Protein AF-I3T7Y5-F1 (afdb_monomer)

Foldseek 3Di:
DDPPPPDDPVPPVVVVCCCVPPQPDPPPPSCCVPPHDDDDDDDDDPVNVVVVD

Mean predicted aligned error: 9.7 Å

Structure (mmCIF, N/CA/C/O backbone):
data_AF-I3T7Y5-F1
#
_entry.id   AF-I3T7Y5-F1
#
loop_
_atom_site.group_PDB
_atom_site.id
_atom_site.type_symbol
_atom_site.label_atom_id
_atom_site.label_alt_id
_atom_site.label_comp_id
_atom_site.label_asym_id
_atom_site.label_entity_id
_atom_site.label_seq_id
_atom_site.pdbx_PDB_ins_code
_atom_site.Cartn_x
_atom_site.Cartn_y
_atom_site.Cartn_z
_atom_site.occupancy
_atom_si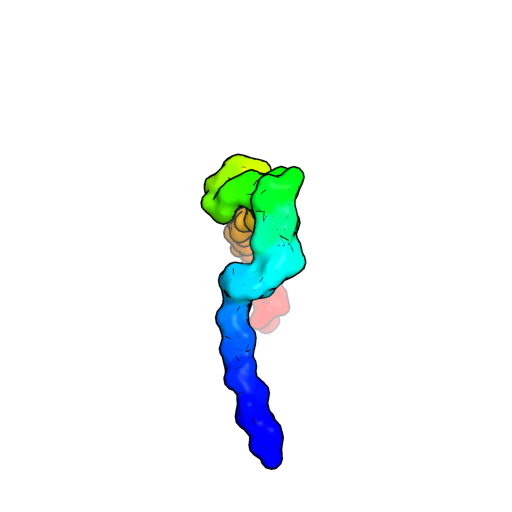te.B_iso_or_equiv
_atom_site.auth_seq_id
_atom_site.auth_comp_id
_atom_site.auth_asym_id
_atom_site.auth_atom_id
_atom_site.pdbx_PDB_model_num
ATOM 1 N N . MET A 1 1 ? -7.214 -31.98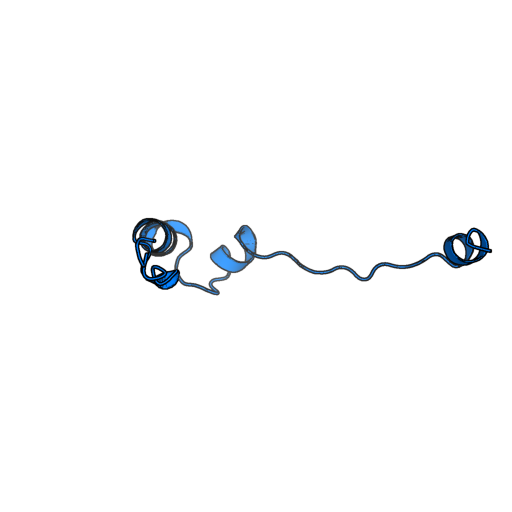0 -11.094 1.00 56.81 1 MET A N 1
ATOM 2 C CA . MET A 1 1 ? -6.728 -30.602 -10.885 1.00 56.81 1 MET A CA 1
ATOM 3 C C . MET A 1 1 ? -7.896 -29.823 -10.328 1.00 56.81 1 MET A C 1
ATOM 5 O O . MET A 1 1 ? -8.885 -29.669 -11.034 1.00 56.81 1 MET A O 1
ATOM 9 N N . GLU A 1 2 ? -7.851 -29.463 -9.049 1.00 56.00 2 GLU A N 1
ATOM 10 C CA . GLU A 1 2 ? -8.874 -28.591 -8.474 1.00 56.00 2 GLU A CA 1
ATOM 11 C C . GLU A 1 2 ? -8.742 -27.211 -9.125 1.00 56.00 2 GLU A C 1
ATOM 13 O O . GLU A 1 2 ? -7.662 -26.622 -9.135 1.00 56.00 2 GLU A O 1
ATOM 18 N N . ASN A 1 3 ? -9.828 -26.728 -9.731 1.00 61.84 3 ASN A N 1
ATOM 19 C CA . ASN A 1 3 ? -9.923 -25.358 -10.219 1.00 61.84 3 ASN A CA 1
ATOM 20 C C . ASN A 1 3 ? -10.056 -24.444 -8.999 1.00 61.84 3 ASN A C 1
ATOM 22 O O . ASN A 1 3 ? -11.163 -24.130 -8.566 1.00 61.84 3 ASN A O 1
ATOM 26 N N . VAL A 1 4 ? -8.924 -24.055 -8.416 1.00 71.44 4 VAL A N 1
ATOM 27 C CA . VAL A 1 4 ? -8.897 -22.969 -7.440 1.00 71.44 4 VAL A CA 1
ATOM 28 C C . VAL A 1 4 ? -9.157 -21.692 -8.229 1.00 71.44 4 VAL A C 1
ATOM 30 O O . VAL A 1 4 ? -8.287 -21.223 -8.962 1.00 71.44 4 VAL A O 1
ATOM 33 N N . LEU A 1 5 ? -10.382 -21.172 -8.141 1.00 71.31 5 LEU A N 1
ATOM 34 C CA . LEU A 1 5 ? -10.687 -19.847 -8.668 1.00 71.31 5 LEU A CA 1
ATOM 35 C C . LEU A 1 5 ? -9.743 -18.851 -7.978 1.00 71.31 5 LEU A C 1
ATOM 37 O O . LEU A 1 5 ? -9.654 -18.882 -6.746 1.00 71.31 5 LEU A O 1
ATOM 41 N N . PRO A 1 6 ? -9.010 -18.009 -8.729 1.00 73.06 6 PRO A N 1
ATOM 42 C CA . PRO A 1 6 ? -8.161 -16.998 -8.124 1.00 73.06 6 PRO A CA 1
ATOM 43 C C . PRO A 1 6 ? -9.031 -16.124 -7.225 1.00 73.06 6 PRO A C 1
ATOM 45 O O . PRO A 1 6 ? -10.012 -15.547 -7.687 1.00 73.06 6 PRO A O 1
ATOM 48 N N . ALA A 1 7 ? -8.708 -16.066 -5.935 1.00 80.12 7 ALA A N 1
ATOM 49 C CA . ALA A 1 7 ? -9.358 -15.115 -5.052 1.00 80.12 7 ALA A CA 1
ATOM 50 C C . ALA A 1 7 ? -8.986 -13.703 -5.514 1.00 80.12 7 ALA A C 1
ATOM 52 O O . ALA A 1 7 ? -7.809 -13.425 -5.762 1.00 80.12 7 ALA A O 1
ATOM 53 N N . GLU A 1 8 ? -9.980 -12.824 -5.620 1.00 86.06 8 GLU A N 1
ATOM 54 C CA . GLU A 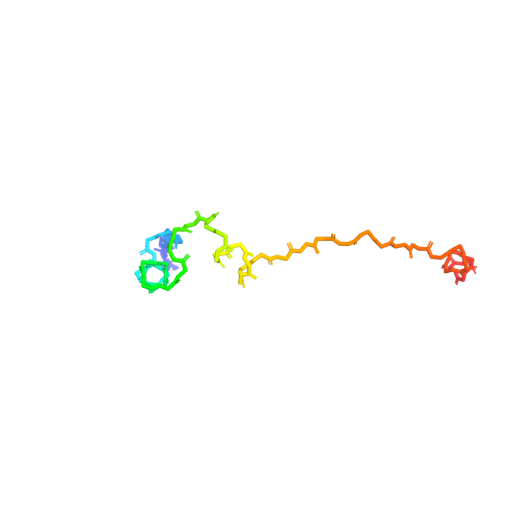1 8 ? -9.747 -11.421 -5.941 1.00 86.06 8 GLU A CA 1
ATOM 55 C C . GLU A 1 8 ? -8.862 -10.798 -4.849 1.00 86.06 8 GLU A C 1
ATOM 57 O O . GLU A 1 8 ? -9.237 -10.808 -3.672 1.00 86.06 8 GLU A O 1
ATOM 62 N N . PRO A 1 9 ? -7.677 -10.250 -5.185 1.00 85.12 9 PRO A N 1
ATOM 63 C CA . PRO A 1 9 ? -6.746 -9.732 -4.180 1.00 85.12 9 PRO A CA 1
ATOM 64 C C . PRO A 1 9 ? -7.345 -8.631 -3.295 1.00 85.12 9 PRO A C 1
ATOM 66 O O . PRO A 1 9 ? -6.950 -8.481 -2.137 1.00 85.12 9 PRO A O 1
ATOM 69 N N . PHE A 1 10 ? -8.309 -7.879 -3.832 1.00 85.88 10 PHE A N 1
ATOM 70 C CA . PHE A 1 10 ? -9.012 -6.800 -3.135 1.00 85.88 10 PHE A CA 1
ATOM 71 C C . PHE A 1 10 ? -10.058 -7.297 -2.132 1.00 85.88 10 PHE A C 1
ATOM 73 O O . PHE A 1 10 ? -10.398 -6.563 -1.204 1.00 85.88 10 PHE A O 1
ATOM 80 N N . ASP A 1 11 ? -10.503 -8.547 -2.260 1.00 90.38 11 ASP A N 1
ATOM 81 C CA . ASP A 1 11 ? -11.474 -9.161 -1.352 1.00 90.38 11 ASP A CA 1
ATOM 82 C C . ASP A 1 11 ? -10.807 -9.810 -0.132 1.00 90.38 11 ASP A C 1
ATOM 84 O O . ASP A 1 11 ? -11.480 -10.399 0.715 1.00 90.38 11 ASP A O 1
ATOM 88 N N . ASN A 1 12 ? -9.480 -9.695 0.005 1.00 92.00 12 ASN A N 1
ATOM 89 C CA . ASN A 1 12 ? -8.768 -10.239 1.152 1.00 92.00 12 ASN A CA 1
ATOM 90 C C . ASN A 1 12 ? -9.151 -9.476 2.441 1.00 92.00 12 ASN A C 1
ATOM 92 O O . ASN A 1 12 ? -8.753 -8.316 2.614 1.00 92.00 12 ASN A O 1
ATOM 96 N N . PRO A 1 13 ? -9.850 -10.120 3.398 1.00 93.94 13 PRO A N 1
ATOM 97 C CA . PRO A 1 13 ? -10.357 -9.443 4.589 1.00 93.94 13 PRO A CA 1
ATOM 98 C C . PRO A 1 13 ? -9.237 -8.940 5.507 1.00 93.94 13 PRO A C 1
ATOM 100 O O . PRO A 1 13 ? -9.415 -7.945 6.207 1.00 93.94 13 PRO A O 1
ATOM 103 N N . ILE A 1 14 ? -8.067 -9.587 5.484 1.00 94.50 14 ILE A N 1
ATOM 104 C CA . ILE A 1 14 ? -6.905 -9.184 6.284 1.00 94.50 14 ILE A CA 1
ATOM 105 C C . ILE A 1 14 ? -6.339 -7.869 5.748 1.00 94.50 14 ILE A C 1
ATOM 107 O O . ILE A 1 14 ? -6.065 -6.949 6.517 1.00 94.50 14 ILE A O 1
ATOM 111 N N . ILE A 1 15 ? -6.197 -7.764 4.424 1.00 93.50 15 ILE A N 1
ATOM 112 C CA . ILE A 1 15 ? -5.701 -6.545 3.777 1.00 93.50 15 ILE A CA 1
ATOM 113 C C . ILE A 1 15 ? -6.698 -5.410 3.978 1.00 93.50 15 ILE A C 1
ATOM 115 O O . ILE A 1 15 ? -6.298 -4.316 4.370 1.00 93.50 15 ILE A O 1
ATOM 119 N N . LYS A 1 16 ? -7.995 -5.681 3.808 1.00 94.31 16 LYS A N 1
ATOM 120 C CA . LYS A 1 16 ? -9.038 -4.686 4.064 1.00 94.31 16 LYS A CA 1
ATOM 121 C C . LYS A 1 16 ? -8.974 -4.152 5.499 1.00 94.31 16 LYS A C 1
ATOM 123 O O . LYS A 1 16 ? -8.917 -2.943 5.695 1.00 94.31 16 LYS A O 1
ATOM 128 N N . GLY A 1 17 ? -8.854 -5.041 6.487 1.00 95.31 17 GLY A N 1
ATOM 129 C CA . GLY A 1 17 ? -8.682 -4.649 7.886 1.00 95.31 17 GLY A CA 1
ATOM 130 C C . GLY A 1 17 ? -7.410 -3.832 8.142 1.00 95.31 17 GLY A C 1
ATOM 131 O O . GLY A 1 17 ? -7.437 -2.903 8.944 1.00 95.31 17 GLY A O 1
ATOM 132 N N . LEU A 1 18 ? -6.299 -4.127 7.466 1.00 95.44 18 LEU A N 1
ATOM 133 C CA . LEU A 1 18 ? -5.068 -3.337 7.587 1.00 95.44 18 LEU A CA 1
ATOM 134 C C . LEU A 1 18 ? -5.253 -1.897 7.082 1.00 95.44 18 LEU A C 1
ATOM 136 O O . LEU A 1 18 ? -4.763 -0.955 7.714 1.00 95.44 18 LEU A O 1
ATOM 140 N N . TYR A 1 19 ? -5.954 -1.726 5.959 1.00 95.62 19 TYR A N 1
ATOM 141 C CA . TYR A 1 19 ? -6.278 -0.404 5.431 1.00 95.62 19 TYR A CA 1
ATOM 142 C C .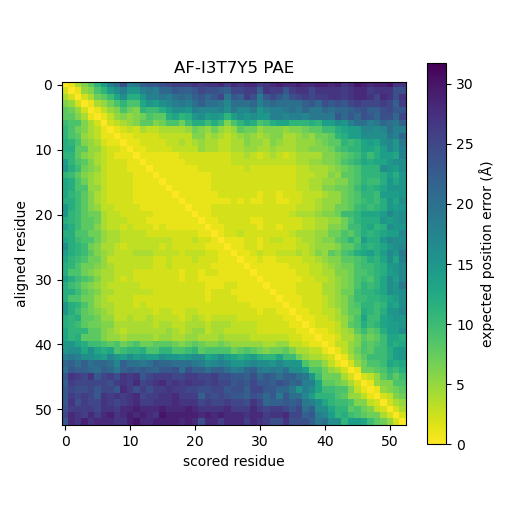 TYR A 1 19 ? -7.238 0.338 6.359 1.00 95.62 19 TYR A C 1
ATOM 144 O O . TYR A 1 19 ? -6.851 1.363 6.924 1.00 95.62 19 TYR A O 1
ATOM 152 N N . ASP A 1 20 ? -8.395 -0.253 6.650 1.00 95.44 20 ASP A N 1
ATOM 153 C CA . ASP A 1 20 ? -9.439 0.368 7.469 1.00 95.44 20 ASP A CA 1
ATOM 154 C C . ASP A 1 20 ? -8.936 0.784 8.868 1.00 95.44 20 ASP A C 1
ATOM 156 O O . ASP A 1 20 ? -9.307 1.845 9.368 1.00 95.44 20 ASP A O 1
ATOM 160 N N . ASN A 1 21 ? -8.062 -0.016 9.497 1.00 97.25 21 ASN A N 1
ATOM 161 C CA . ASN A 1 21 ? -7.610 0.232 10.872 1.00 97.25 21 ASN A CA 1
ATOM 162 C C . ASN A 1 21 ? -6.299 1.023 10.987 1.00 97.25 21 ASN A C 1
ATOM 164 O O . ASN A 1 21 ? -6.040 1.604 12.044 1.00 97.25 21 ASN A O 1
ATOM 168 N N . TRP A 1 22 ? -5.429 1.014 9.968 1.00 97.19 22 TRP A N 1
ATOM 169 C CA . TRP A 1 22 ? -4.094 1.612 10.107 1.00 97.19 22 TRP A CA 1
ATOM 170 C C . TRP A 1 22 ? -3.611 2.420 8.907 1.00 97.19 22 TRP A C 1
ATOM 172 O O . TRP A 1 22 ? -3.150 3.544 9.121 1.00 97.19 22 TRP A O 1
ATOM 182 N N . LEU A 1 23 ? -3.676 1.892 7.680 1.00 96.62 23 LEU A N 1
ATOM 183 C CA . LEU A 1 23 ? -3.163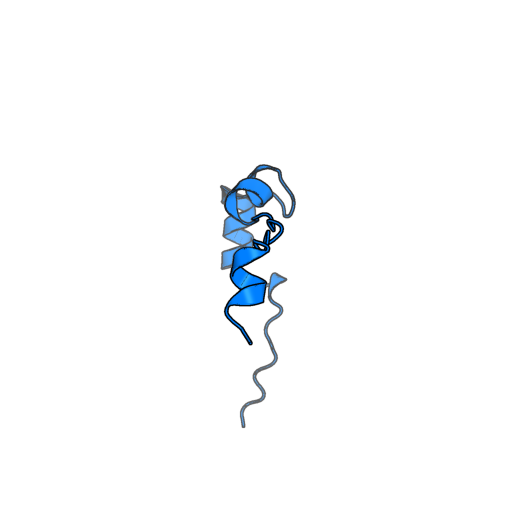 2.602 6.493 1.00 96.62 23 LEU A CA 1
ATOM 184 C C . LEU A 1 23 ? -4.123 3.666 5.949 1.00 96.62 23 LEU A C 1
ATOM 186 O O . LEU A 1 23 ? -3.726 4.419 5.059 1.00 96.62 23 LEU A O 1
ATOM 190 N N . GLU A 1 24 ? -5.339 3.744 6.492 1.00 95.50 24 GLU A N 1
ATOM 191 C CA . GLU A 1 24 ? -6.441 4.563 5.986 1.00 95.50 24 GLU A CA 1
ATOM 192 C C . GLU A 1 24 ? -6.912 4.021 4.626 1.00 95.50 24 GLU A C 1
ATOM 194 O O . GLU A 1 24 ? -7.176 2.833 4.476 1.00 95.50 24 GLU A O 1
ATOM 199 N N . GLN A 1 25 ? -7.009 4.865 3.605 1.00 92.88 25 GLN A N 1
ATOM 200 C CA . GLN A 1 25 ? -7.417 4.450 2.266 1.00 92.88 25 GLN A CA 1
ATOM 201 C C . GLN A 1 25 ? -6.215 4.169 1.348 1.00 92.88 25 GLN A C 1
ATOM 203 O O . GLN A 1 25 ? -5.138 4.750 1.531 1.00 92.88 25 GLN A O 1
ATOM 208 N N . PRO A 1 26 ? -6.385 3.349 0.296 1.00 91.94 26 PRO A N 1
ATOM 209 C CA . PRO A 1 26 ? -5.407 3.245 -0.780 1.00 91.94 26 PRO A CA 1
ATOM 210 C C . PRO A 1 26 ? -5.045 4.627 -1.342 1.00 91.94 26 PRO A C 1
ATOM 212 O O . PRO A 1 26 ? -5.916 5.443 -1.635 1.00 91.94 26 PRO A O 1
ATOM 215 N N . GLY A 1 27 ? -3.747 4.905 -1.469 1.00 91.06 27 GLY A N 1
ATOM 216 C CA . GLY A 1 27 ? -3.249 6.195 -1.956 1.00 91.06 27 GLY A CA 1
ATOM 217 C C . GLY A 1 27 ? -3.233 7.331 -0.926 1.00 91.06 27 GLY A C 1
ATOM 218 O O . GLY A 1 27 ? -2.827 8.436 -1.282 1.00 91.06 27 GLY A O 1
ATOM 219 N N . SER A 1 28 ? -3.615 7.087 0.335 1.00 96.12 28 SER A N 1
ATOM 220 C CA . SER A 1 28 ? -3.350 8.034 1.428 1.00 96.12 28 SER A CA 1
ATOM 221 C C . SER A 1 28 ? -1.847 8.321 1.544 1.00 96.12 28 SER A C 1
ATOM 223 O O . SER A 1 28 ? -1.004 7.506 1.153 1.00 96.12 28 SER A O 1
ATOM 225 N N . GLU A 1 29 ? -1.478 9.465 2.126 1.00 96.88 29 GLU A N 1
ATOM 226 C CA . GLU A 1 29 ? -0.061 9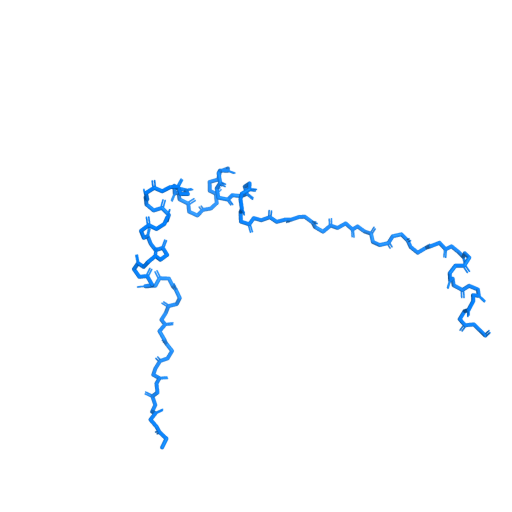.789 2.347 1.00 96.88 29 GLU A CA 1
ATOM 227 C C . GLU A 1 29 ? 0.613 8.746 3.252 1.00 96.88 29 GLU A C 1
ATOM 229 O O . GLU A 1 29 ? 1.771 8.378 3.043 1.00 96.88 29 GLU A O 1
ATOM 234 N N . LYS A 1 30 ? -0.135 8.199 4.214 1.00 96.94 30 LYS A N 1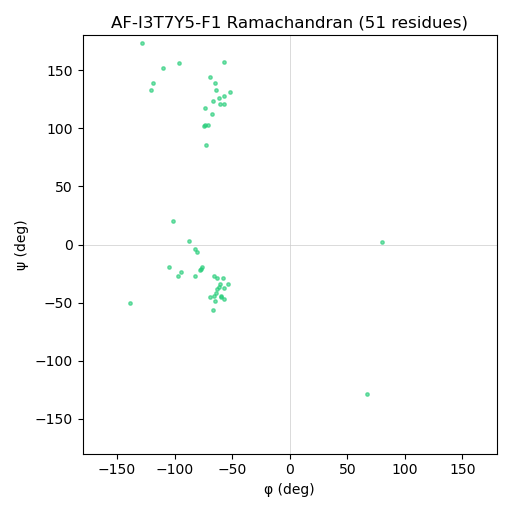
ATOM 235 C CA . LYS A 1 30 ? 0.323 7.119 5.088 1.00 96.94 30 LYS A CA 1
ATOM 236 C C . LYS A 1 30 ? 0.578 5.833 4.302 1.00 96.94 30 LYS A C 1
ATOM 238 O O . LYS A 1 30 ? 1.665 5.268 4.409 1.00 96.94 30 LYS A O 1
ATOM 243 N N . ALA A 1 31 ? -0.363 5.413 3.456 1.00 97.12 31 ALA A N 1
ATOM 244 C CA . ALA A 1 31 ? -0.188 4.255 2.585 1.00 97.12 31 ALA A CA 1
ATOM 245 C C . ALA A 1 31 ? 1.006 4.442 1.641 1.00 97.12 31 ALA A C 1
ATOM 247 O O . ALA A 1 31 ? 1.851 3.554 1.534 1.00 97.12 31 ALA A O 1
ATOM 248 N N . ARG A 1 32 ? 1.144 5.622 1.026 1.00 96.12 32 ARG A N 1
ATOM 249 C CA . ARG A 1 32 ? 2.275 5.949 0.149 1.00 96.12 32 ARG A CA 1
ATOM 250 C C . ARG A 1 32 ? 3.608 5.863 0.889 1.00 96.12 32 ARG A C 1
ATOM 252 O O . ARG A 1 32 ? 4.550 5.269 0.376 1.00 96.12 32 ARG A O 1
ATOM 259 N N . ARG A 1 33 ? 3.682 6.412 2.101 1.00 96.38 33 ARG A N 1
ATOM 260 C CA . ARG A 1 33 ? 4.905 6.429 2.912 1.00 96.38 33 ARG A CA 1
ATOM 261 C C . ARG A 1 33 ? 5.385 5.033 3.310 1.00 96.38 33 ARG A C 1
ATOM 263 O O . ARG A 1 33 ? 6.592 4.821 3.365 1.00 96.38 33 ARG A O 1
ATOM 270 N N . PHE A 1 34 ? 4.469 4.118 3.629 1.00 96.56 34 PHE A N 1
ATOM 271 C CA . PHE A 1 34 ? 4.827 2.791 4.144 1.00 96.56 34 PHE A CA 1
ATOM 272 C C . PHE A 1 34 ? 4.846 1.686 3.081 1.00 96.56 34 PHE A C 1
ATOM 274 O O . PHE A 1 34 ? 5.584 0.722 3.254 1.00 96.56 34 PHE A O 1
ATOM 281 N N . MET A 1 35 ? 4.066 1.805 2.001 1.00 95.50 35 MET A N 1
ATOM 282 C CA . MET A 1 35 ? 3.929 0.745 0.988 1.00 95.50 35 MET A CA 1
ATOM 283 C C . MET A 1 35 ? 4.673 1.037 -0.317 1.00 95.50 35 MET A C 1
ATOM 285 O O . MET A 1 35 ? 4.925 0.113 -1.086 1.00 95.50 35 MET A O 1
ATOM 289 N N . HIS A 1 36 ? 5.027 2.297 -0.595 1.00 95.56 36 HIS A N 1
ATOM 290 C CA . HIS A 1 36 ? 5.659 2.669 -1.859 1.00 95.56 36 HIS A CA 1
ATOM 291 C C . HIS A 1 36 ? 7.126 3.052 -1.681 1.00 95.56 36 HIS A C 1
ATOM 293 O O . HIS A 1 36 ? 7.559 3.565 -0.653 1.00 95.56 36 HIS A O 1
ATOM 299 N N . THR A 1 37 ? 7.888 2.839 -2.747 1.00 96.00 37 THR A N 1
ATOM 300 C CA . THR A 1 37 ? 9.269 3.295 -2.886 1.00 96.00 37 THR A CA 1
ATOM 301 C C . THR A 1 37 ? 9.426 4.050 -4.201 1.00 96.00 37 THR A C 1
ATOM 303 O O . THR A 1 37 ? 8.495 4.124 -5.007 1.00 96.00 37 THR A O 1
ATOM 306 N N . GLN A 1 38 ? 10.596 4.639 -4.416 1.00 94.50 38 GLN A N 1
ATOM 307 C CA . GLN A 1 38 ? 10.906 5.397 -5.618 1.00 94.50 38 GLN A CA 1
ATOM 308 C C . GLN A 1 38 ? 12.071 4.769 -6.370 1.00 94.50 38 GLN A C 1
ATOM 310 O O . GLN A 1 38 ? 13.077 4.348 -5.792 1.00 94.50 38 GLN A O 1
ATOM 315 N N . TYR A 1 39 ? 11.939 4.740 -7.691 1.00 94.56 39 TYR A N 1
ATOM 316 C CA . TYR A 1 39 ? 13.040 4.378 -8.564 1.00 94.56 39 TYR A CA 1
ATOM 317 C C . TYR A 1 39 ? 14.109 5.465 -8.552 1.00 94.56 39 TYR A C 1
ATOM 319 O O . TYR A 1 39 ? 13.813 6.658 -8.527 1.00 94.56 39 TYR A O 1
ATOM 327 N N . HIS A 1 40 ? 15.361 5.028 -8.631 1.00 90.69 40 HIS A N 1
ATOM 328 C CA . HIS A 1 40 ? 16.518 5.899 -8.761 1.00 90.69 40 HIS A CA 1
ATOM 329 C C . HIS A 1 40 ? 17.243 5.550 -10.057 1.00 90.69 40 HIS A C 1
ATOM 331 O O . HIS A 1 40 ? 17.475 4.377 -10.353 1.00 90.69 40 HIS A O 1
ATOM 337 N N . ALA A 1 41 ? 17.590 6.569 -10.844 1.00 90.25 41 ALA A N 1
ATOM 338 C CA . ALA A 1 41 ? 18.330 6.364 -12.079 1.00 90.25 41 ALA A CA 1
ATOM 339 C C . ALA A 1 41 ? 19.695 5.730 -11.777 1.00 90.25 41 ALA A C 1
ATOM 341 O O . ALA 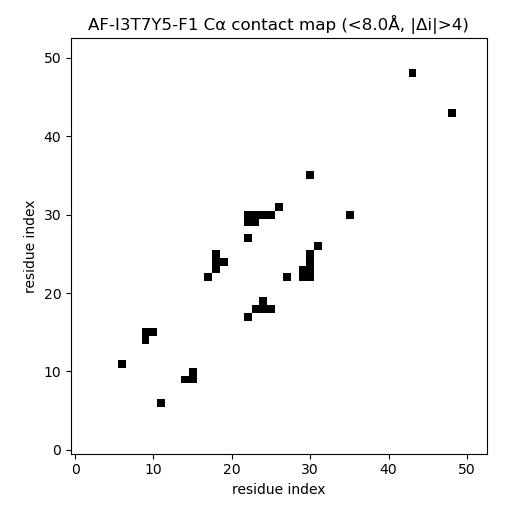A 1 41 ? 20.488 6.268 -11.001 1.00 90.25 41 ALA A O 1
ATOM 342 N N . VAL A 1 42 ? 19.988 4.604 -12.428 1.00 84.50 42 VAL A N 1
ATOM 343 C CA . VAL A 1 42 ? 21.302 3.964 -12.331 1.00 84.50 42 VAL A CA 1
ATOM 344 C C . VAL A 1 42 ? 22.293 4.783 -13.156 1.00 84.50 42 VAL A C 1
ATOM 346 O O . VAL A 1 42 ? 22.325 4.694 -14.384 1.00 84.50 42 VAL A O 1
ATOM 349 N N . LYS A 1 43 ? 23.113 5.600 -12.487 1.00 80.88 43 LYS A N 1
ATOM 350 C CA . LYS A 1 43 ? 24.225 6.304 -13.136 1.00 80.88 43 LYS A CA 1
ATOM 351 C C . LYS A 1 43 ? 25.340 5.301 -13.422 1.00 80.88 43 LYS A C 1
ATOM 353 O O . LYS A 1 43 ? 26.080 4.914 -12.522 1.00 80.88 43 LYS A O 1
ATOM 358 N N . LYS A 1 44 ? 25.467 4.872 -14.678 1.00 74.00 44 LYS A N 1
ATOM 359 C CA . LYS A 1 44 ? 26.627 4.090 -15.121 1.00 74.00 44 LYS A CA 1
ATOM 360 C C . LYS A 1 44 ? 27.824 5.036 -15.230 1.00 74.00 44 LYS A C 1
ATOM 362 O O . LYS A 1 44 ? 27.782 5.988 -16.003 1.00 74.00 44 LYS A O 1
ATOM 367 N N . SER A 1 45 ? 28.870 4.801 -14.438 1.00 70.00 45 SER A N 1
ATOM 368 C CA . SER A 1 45 ? 30.145 5.501 -14.624 1.00 70.00 45 SER A CA 1
ATOM 369 C C . SER A 1 45 ? 30.746 5.101 -15.973 1.00 70.00 45 SER A C 1
ATOM 371 O O . SER A 1 45 ? 30.723 3.920 -16.322 1.00 70.00 45 SER A O 1
ATOM 373 N N . ILE A 1 46 ? 31.323 6.055 -16.708 1.00 63.75 46 ILE A N 1
ATOM 374 C CA . ILE A 1 46 ? 32.039 5.808 -17.974 1.00 63.75 46 ILE A CA 1
ATOM 375 C C . ILE A 1 46 ? 33.126 4.733 -17.770 1.00 63.75 46 ILE A C 1
ATOM 377 O O . ILE A 1 46 ? 33.317 3.861 -18.614 1.00 63.75 46 ILE A O 1
ATOM 381 N N . THR A 1 47 ? 33.756 4.693 -16.590 1.00 61.16 47 THR A N 1
ATOM 382 C CA . THR A 1 47 ? 34.761 3.683 -16.214 1.00 61.16 47 THR A CA 1
ATOM 383 C C . THR A 1 47 ? 34.204 2.252 -16.162 1.00 61.16 47 THR A C 1
ATOM 385 O O . THR A 1 47 ? 34.936 1.300 -16.423 1.00 61.16 47 THR A O 1
ATOM 388 N N . SER A 1 48 ? 32.908 2.087 -15.859 1.00 60.38 48 SER A N 1
ATOM 389 C CA . SER A 1 48 ? 32.223 0.784 -15.842 1.00 60.38 48 SER A CA 1
ATOM 390 C C . SER A 1 48 ? 31.893 0.278 -17.248 1.00 60.38 48 SER A C 1
ATOM 392 O O . SER A 1 48 ? 31.676 -0.918 -17.412 1.00 60.38 48 SER A O 1
ATOM 394 N N . GLN A 1 49 ? 31.835 1.158 -18.251 1.00 60.09 49 GLN A N 1
ATOM 395 C CA . GLN A 1 49 ? 31.601 0.764 -19.644 1.00 60.09 49 GLN A CA 1
ATOM 396 C C . GLN A 1 49 ? 32.890 0.296 -20.336 1.00 60.09 49 GLN A C 1
ATOM 398 O O . GLN A 1 49 ? 32.821 -0.531 -21.238 1.00 60.09 49 GLN A O 1
ATOM 403 N N . LEU A 1 50 ? 34.052 0.783 -19.886 1.00 61.47 50 LEU A N 1
ATOM 404 C CA . LEU A 1 50 ? 35.368 0.408 -20.417 1.00 61.47 50 LEU A CA 1
ATOM 405 C C . LEU A 1 50 ? 35.877 -0.960 -19.929 1.00 61.47 50 LEU A C 1
ATOM 407 O O . LEU A 1 50 ? 36.694 -1.557 -20.611 1.00 61.47 50 LEU A O 1
ATOM 411 N N . HIS A 1 51 ? 35.388 -1.475 -18.794 1.00 56.41 51 HIS A N 1
ATOM 412 C CA . HIS A 1 51 ? 35.781 -2.796 -18.264 1.00 56.41 51 HIS A CA 1
ATOM 413 C C . HIS A 1 51 ? 35.035 -3.986 -18.895 1.00 56.41 51 HIS A C 1
ATOM 415 O O . HIS A 1 51 ? 35.326 -5.128 -18.558 1.00 56.41 51 HIS A O 1
ATOM 421 N N . ASN A 1 52 ? 34.068 -3.729 -19.781 1.00 55.88 52 ASN A N 1
ATOM 422 C CA . ASN A 1 52 ? 33.258 -4.760 -20.441 1.00 55.88 52 ASN A CA 1
ATOM 423 C C . ASN A 1 52 ? 33.706 -5.053 -21.887 1.00 55.88 52 ASN A C 1
ATOM 425 O O . ASN A 1 52 ? 32.904 -5.560 -22.672 1.00 55.88 52 ASN A O 1
ATOM 429 N N . TRP A 1 53 ? 34.945 -4.706 -22.239 1.00 50.66 53 TRP A N 1
ATOM 430 C CA . TRP A 1 53 ? 35.550 -5.015 -23.536 1.00 50.66 53 TRP A CA 1
ATOM 431 C C . TRP A 1 53 ? 36.667 -6.037 -23.374 1.00 50.66 53 TRP A C 1
ATOM 433 O O . TRP A 1 53 ? 37.550 -5.798 -22.521 1.00 50.66 53 TRP A O 1
#

InterPro domains:
  IPR003149 Iron hydrogenase, small subunit [PF02256] (8-41)
  IPR008953 Iron hydrogenase, small subunit HydB-type [SSF48674] (6-53)
  IPR036991 Iron hydrogenase, small subunit superfamily [G3DSA:4.10.260.20] (5-52)

Secondary structure (DSSP, 8-state):
----PPPPGGG-HHHHHHIIIII-STT-HHHHHHH----------HHHHHTT-

pLDDT: mean 83.83, std 14.86, range [50.66, 97.25]

Organism: Medicago truncatula (NCBI:txid3880)

Solvent-accessible surface area (backbone atoms only —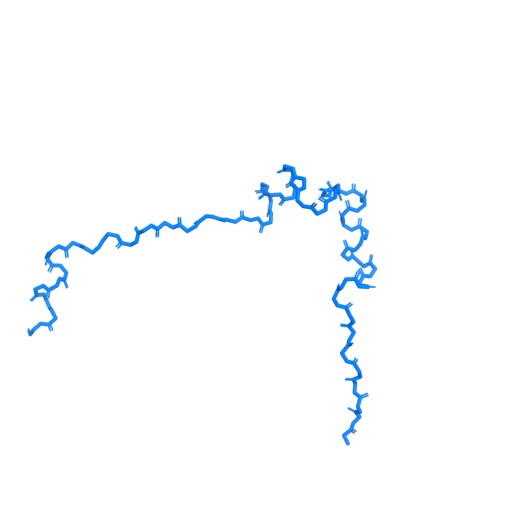 not comparable to full-atom values): 3648 Å² total; per-residue (Å²): 132,84,83,75,72,81,75,60,79,85,72,37,64,68,61,49,48,46,26,72,76,69,37,48,51,92,80,30,72,60,29,43,68,76,76,54,85,80,92,73,87,84,81,79,53,74,72,66,65,66,73,76,112

Radius of gyration: 20.76 Å; Cα contacts (8 Å, |Δi|>4): 19; chains: 1; bounding box: 47×40×34 Å

Sequence (53 aa):
MENVLPAEPFDNPIIKGLYDNWLEQPGSEKARRFMHTQYHAVKKSITSQLHNW

Nearest PDB structures (foldseek):
  8bj7-assembly1_B  TM=7.825E-01  e=1.642E-01  Desulfovibrio desulfuricans